Protein AF-A0A3M1U9H4-F1 (afdb_monomer)

Mean predicted aligned error: 15.04 Å

Solvent-accessible surface area (backbone atoms only — not comparable to full-atom values): 10754 Å² total; per-residue (Å²): 142,88,83,83,90,82,88,84,89,82,82,93,80,88,81,88,80,91,79,88,86,82,87,86,71,91,78,88,80,90,75,94,72,94,71,80,81,73,75,77,78,74,72,81,79,66,83,85,79,76,82,92,74,86,86,86,84,88,83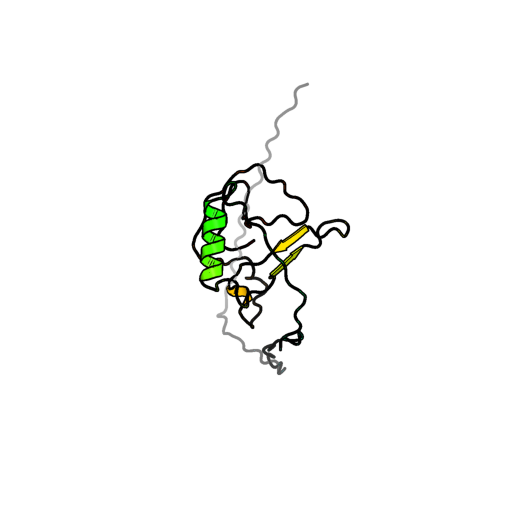,58,51,91,58,31,48,68,61,45,52,50,52,54,50,38,56,76,68,49,61,61,65,72,47,40,79,74,43,76,41,54,56,68,95,82,42,66,67,50,70,32,34,44,25,64,67,46,52,46,85,74,74,56,65,94,56,59,80,75,53,52,79,78,59,73,43,77,54,66,84,63,89,78,70,97,49,96,88,62,85,56,73,42,57,93,48,91,86,42,30,32,56,48,31,52

Radius of gyration: 28.88 Å; Cα contacts (8 Å, |Δi|>4): 145; chains: 1; bounding box: 68×81×47 Å

Structure (mmCIF, N/CA/C/O backbone):
data_AF-A0A3M1U9H4-F1
#
_entry.id   AF-A0A3M1U9H4-F1
#
loop_
_atom_site.group_PDB
_atom_site.id
_atom_site.type_symbol
_atom_site.label_atom_id
_atom_site.label_alt_id
_atom_site.label_comp_id
_atom_site.label_asym_id
_atom_site.label_entity_id
_atom_site.label_seq_id
_atom_site.pdbx_PDB_ins_code
_atom_site.Cartn_x
_atom_site.Cartn_y
_atom_site.Cartn_z
_atom_site.occupancy
_atom_site.B_iso_or_equiv
_atom_site.auth_seq_id
_atom_site.auth_comp_id
_atom_site.auth_asym_id
_atom_site.auth_atom_id
_atom_site.pdbx_PDB_model_num
ATOM 1 N N . MET A 1 1 ? -1.714 65.481 -0.243 1.00 44.84 1 MET A N 1
ATOM 2 C CA . MET A 1 1 ? -0.269 65.179 -0.235 1.00 44.84 1 MET A CA 1
ATOM 3 C C . MET A 1 1 ? 0.056 64.509 -1.560 1.00 44.84 1 MET A C 1
ATOM 5 O O . MET A 1 1 ? -0.419 63.411 -1.803 1.00 44.84 1 MET A O 1
ATOM 9 N N . LYS A 1 2 ? 0.705 65.244 -2.468 1.00 35.41 2 LYS A N 1
ATOM 10 C CA . LYS A 1 2 ? 1.119 64.791 -3.803 1.00 35.41 2 LYS A CA 1
ATOM 11 C C . LYS A 1 2 ? 2.645 64.671 -3.773 1.00 35.41 2 LYS A C 1
ATOM 13 O O . LYS A 1 2 ? 3.294 65.660 -3.454 1.00 35.41 2 LYS A O 1
ATOM 18 N N . ALA A 1 3 ? 3.190 63.504 -4.094 1.00 38.91 3 ALA A N 1
ATOM 19 C CA . ALA A 1 3 ? 4.601 63.305 -4.429 1.00 38.91 3 ALA A CA 1
ATOM 20 C C . ALA A 1 3 ? 4.639 62.122 -5.414 1.00 38.91 3 ALA A C 1
ATOM 22 O O . ALA A 1 3 ? 4.140 61.053 -5.087 1.00 38.91 3 ALA A O 1
ATOM 23 N N . LEU A 1 4 ? 4.845 62.352 -6.711 1.00 36.53 4 LEU A N 1
ATOM 24 C CA . LEU A 1 4 ? 6.077 62.735 -7.417 1.00 36.53 4 LEU A CA 1
ATOM 25 C C . LEU A 1 4 ? 6.814 61.473 -7.888 1.00 36.53 4 LEU A C 1
ATOM 27 O O . LEU A 1 4 ? 7.462 60.779 -7.113 1.00 36.53 4 LEU A O 1
ATOM 31 N N . ALA A 1 5 ? 6.659 61.193 -9.183 1.00 44.97 5 ALA A N 1
ATOM 32 C CA . ALA A 1 5 ? 7.436 60.216 -9.925 1.00 44.97 5 ALA A CA 1
ATOM 33 C C . ALA A 1 5 ? 8.898 60.672 -10.020 1.00 44.97 5 ALA A C 1
ATOM 35 O O . ALA A 1 5 ? 9.157 61.856 -10.244 1.00 44.97 5 ALA A O 1
ATOM 36 N N . LEU A 1 6 ? 9.838 59.733 -9.916 1.00 40.09 6 LEU A N 1
ATOM 37 C CA . LEU A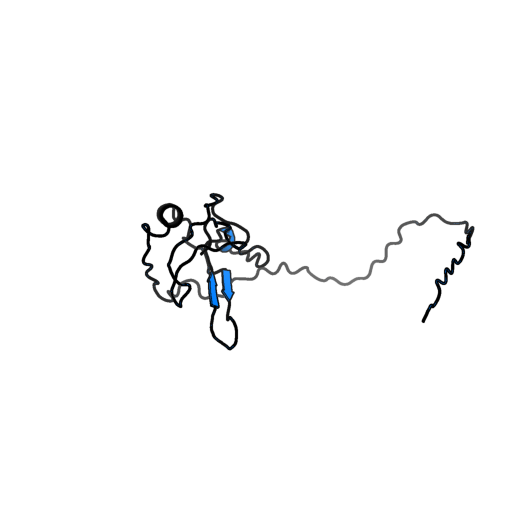 1 6 ? 11.227 59.971 -10.289 1.00 40.09 6 LEU A CA 1
ATOM 38 C C . LEU A 1 6 ? 11.755 58.771 -11.073 1.00 40.09 6 LEU A C 1
ATOM 40 O O . LEU A 1 6 ? 11.829 57.647 -10.583 1.00 40.09 6 LEU A O 1
ATOM 44 N N . LEU A 1 7 ? 12.047 59.059 -12.335 1.00 42.56 7 LEU A N 1
ATOM 45 C CA . LEU A 1 7 ? 12.627 58.197 -13.347 1.00 42.56 7 LEU A CA 1
ATOM 46 C C . LEU A 1 7 ? 14.140 58.436 -13.303 1.00 42.56 7 LEU A C 1
ATOM 48 O O . LEU A 1 7 ? 14.573 59.578 -13.446 1.00 42.56 7 LEU A O 1
ATOM 52 N N . VAL A 1 8 ? 14.942 57.391 -13.098 1.00 46.50 8 VAL A N 1
ATOM 53 C CA . VAL A 1 8 ? 16.403 57.462 -13.247 1.00 46.50 8 VAL A CA 1
ATOM 54 C C . VAL A 1 8 ? 16.833 56.328 -14.166 1.00 46.50 8 VAL A C 1
ATOM 56 O O . VAL A 1 8 ? 16.794 55.159 -13.794 1.00 46.50 8 VAL A O 1
ATOM 59 N N . GLY A 1 9 ? 17.207 56.697 -15.389 1.00 40.09 9 GLY A N 1
ATOM 60 C CA . GLY A 1 9 ? 17.957 55.846 -16.303 1.00 40.09 9 GLY A CA 1
ATOM 61 C C . GLY A 1 9 ? 19.459 56.054 -16.114 1.00 40.09 9 GLY A C 1
ATOM 62 O O . GLY A 1 9 ? 19.904 57.183 -15.922 1.00 40.09 9 GLY A O 1
ATOM 63 N N . VAL A 1 10 ? 20.229 54.969 -16.200 1.00 48.09 10 VAL A N 1
ATOM 64 C CA . VAL A 1 10 ? 21.694 54.956 -16.366 1.00 48.09 10 VAL A CA 1
ATOM 65 C C . VAL A 1 10 ? 21.998 53.752 -17.274 1.00 48.09 10 VAL A C 1
ATOM 67 O O . VAL A 1 10 ? 21.719 52.619 -16.903 1.00 48.09 10 VAL A O 1
ATOM 70 N N . LEU A 1 11 ? 22.172 53.975 -18.581 1.00 42.81 11 LEU A N 1
ATOM 71 C CA . LEU A 1 11 ? 23.447 54.135 -19.306 1.00 42.81 11 LEU A CA 1
ATOM 72 C C . LEU A 1 11 ? 24.290 52.848 -19.388 1.00 42.81 11 LEU A C 1
ATOM 74 O O . LEU A 1 11 ? 25.087 52.528 -18.514 1.00 42.81 11 LEU A O 1
ATOM 78 N N . PHE A 1 12 ? 24.110 52.159 -20.519 1.00 40.69 12 PHE A N 1
ATOM 79 C CA . PHE A 1 12 ? 25.006 51.154 -21.090 1.00 40.69 12 PHE A CA 1
ATOM 80 C C . PHE A 1 12 ? 26.377 51.794 -21.372 1.00 40.69 12 PHE A C 1
ATOM 82 O O . PHE A 1 12 ? 26.442 52.780 -22.110 1.00 40.69 12 PHE A O 1
ATOM 89 N N . SER A 1 13 ? 27.465 51.226 -20.849 1.00 48.72 13 SER A N 1
ATOM 90 C CA . SER A 1 13 ? 28.821 51.531 -21.314 1.00 48.72 13 SER A CA 1
ATOM 91 C C . SER A 1 13 ? 29.486 50.284 -21.897 1.00 48.72 13 SER A C 1
ATOM 93 O O . SER A 1 13 ? 29.514 49.201 -21.316 1.00 48.72 13 SER A O 1
ATOM 95 N N . LEU A 1 14 ? 29.962 50.474 -23.122 1.00 44.62 14 LEU A N 1
ATOM 96 C CA . LEU A 1 14 ? 30.618 49.519 -23.996 1.00 44.62 14 LEU A CA 1
ATOM 97 C C . LEU A 1 14 ? 32.090 49.403 -23.567 1.00 44.62 14 LEU A C 1
ATOM 99 O O . LEU A 1 14 ? 32.833 50.378 -23.653 1.00 44.62 14 LEU A O 1
ATOM 103 N N . GLY A 1 15 ? 32.511 48.227 -23.103 1.00 43.88 15 GLY A N 1
ATOM 104 C CA . GLY A 1 15 ? 33.906 47.925 -22.779 1.00 43.88 15 GLY A CA 1
ATOM 105 C C . GLY A 1 15 ? 34.458 46.860 -23.719 1.00 43.88 15 GLY A C 1
ATOM 106 O O . GLY A 1 15 ? 34.348 45.672 -23.436 1.00 43.88 15 GLY A O 1
ATOM 107 N N . ALA A 1 16 ? 35.032 47.284 -24.845 1.00 43.22 16 ALA A N 1
ATOM 108 C CA . ALA A 1 16 ? 35.796 46.422 -25.737 1.00 43.22 16 ALA A CA 1
ATOM 109 C C . ALA A 1 16 ? 37.215 46.235 -25.176 1.00 43.22 16 ALA A C 1
ATOM 111 O O . ALA A 1 16 ? 37.992 47.186 -25.145 1.00 43.22 16 ALA A O 1
ATOM 112 N N . PHE A 1 17 ? 37.565 45.012 -24.770 1.00 46.03 17 PHE A N 1
ATOM 113 C CA . PHE A 1 17 ? 38.959 44.611 -24.580 1.00 46.03 17 PHE A CA 1
ATOM 114 C C . PHE A 1 17 ? 39.363 43.657 -25.702 1.00 46.03 17 PHE A C 1
ATOM 116 O O . PHE A 1 17 ? 38.936 42.507 -25.768 1.00 46.03 17 PHE A O 1
ATOM 123 N N . ILE A 1 18 ? 40.186 44.190 -26.603 1.00 49.75 18 ILE A N 1
ATOM 124 C CA . ILE A 1 18 ? 40.947 43.453 -27.606 1.00 49.75 18 ILE A CA 1
ATOM 125 C C . ILE A 1 18 ? 42.122 42.798 -26.872 1.00 49.75 18 ILE A C 1
ATOM 127 O O . ILE A 1 18 ? 42.991 43.493 -26.351 1.00 49.75 18 ILE A O 1
ATOM 131 N N . GLY A 1 19 ? 42.142 41.466 -26.830 1.00 40.09 19 GLY A N 1
ATOM 132 C CA . GLY A 1 19 ? 43.264 40.668 -26.341 1.00 40.09 19 GLY A CA 1
ATOM 133 C C . GLY A 1 19 ? 43.570 39.541 -27.324 1.00 40.09 19 GLY A C 1
ATOM 134 O O . GLY A 1 19 ? 42.802 38.592 -27.441 1.00 40.09 19 GLY A O 1
ATOM 135 N N . CYS A 1 20 ? 44.675 39.679 -28.056 1.00 46.00 20 CYS A N 1
ATOM 136 C CA . CYS A 1 20 ? 45.210 38.698 -29.001 1.00 46.00 20 CYS A CA 1
ATOM 137 C C . CYS A 1 20 ? 46.071 37.646 -28.281 1.00 46.00 20 CYS A C 1
ATOM 139 O O . CYS A 1 20 ? 46.941 38.017 -27.498 1.00 46.00 20 CYS A O 1
ATOM 141 N N . GLY A 1 21 ? 45.943 36.374 -28.679 1.00 32.38 21 GLY A N 1
ATOM 142 C CA . GLY A 1 21 ? 47.090 35.458 -28.757 1.00 32.38 21 GLY A CA 1
ATOM 143 C C . GLY A 1 21 ? 46.995 34.129 -27.996 1.00 32.38 21 GLY A C 1
ATOM 144 O O . GLY A 1 21 ? 47.107 34.103 -26.777 1.00 32.38 21 GLY A O 1
ATOM 145 N N . GLY A 1 22 ? 46.951 33.020 -28.752 1.00 39.28 22 GLY A N 1
ATOM 146 C CA . GLY A 1 22 ? 47.524 31.725 -28.346 1.00 39.28 22 GLY A CA 1
ATOM 147 C C . GLY A 1 22 ? 46.589 30.502 -28.424 1.00 39.28 22 GLY A C 1
ATOM 148 O O . GLY A 1 22 ? 45.541 30.510 -27.785 1.00 39.28 22 GLY A O 1
ATOM 149 N N . PRO A 1 23 ? 46.950 29.421 -29.150 1.00 37.66 23 PRO A N 1
ATOM 150 C CA . PRO A 1 23 ? 46.158 28.192 -29.211 1.00 37.66 23 PRO A CA 1
ATOM 151 C C . PRO A 1 23 ? 46.352 27.344 -27.942 1.00 37.66 23 PRO A C 1
ATOM 153 O O . PRO A 1 23 ? 47.477 26.970 -27.604 1.00 37.66 23 PRO A O 1
ATOM 156 N N . GLN A 1 24 ? 45.265 26.991 -27.249 1.00 34.53 24 GLN A N 1
ATOM 157 C CA . GLN A 1 24 ? 45.323 26.066 -26.114 1.00 34.53 24 GLN A CA 1
ATOM 158 C C . GLN A 1 24 ? 45.408 24.611 -26.598 1.00 34.53 24 GLN A C 1
ATOM 160 O O . GLN A 1 24 ? 44.424 24.024 -27.044 1.00 34.53 24 GLN A O 1
ATOM 165 N N . LYS A 1 25 ? 46.605 24.026 -26.479 1.00 31.80 25 LYS A N 1
ATOM 166 C CA . LYS A 1 25 ? 46.811 22.574 -26.399 1.00 31.80 25 LYS A CA 1
ATOM 167 C C . LYS A 1 25 ? 46.439 22.087 -24.996 1.00 31.80 25 LYS A C 1
ATOM 169 O O . LYS A 1 25 ? 46.803 22.721 -24.007 1.00 31.80 25 LYS A O 1
ATOM 174 N N . GLN A 1 26 ? 45.755 20.945 -24.935 1.00 35.75 26 GLN A N 1
ATOM 175 C CA . GLN A 1 26 ? 45.565 20.151 -23.721 1.00 35.75 26 GLN A CA 1
ATOM 176 C C . GLN A 1 26 ? 46.919 19.883 -23.053 1.00 35.75 26 GLN A C 1
ATOM 178 O O . GLN A 1 26 ? 47.845 19.391 -23.697 1.00 35.75 26 GLN A O 1
ATOM 183 N N . SER A 1 27 ? 47.012 20.218 -21.768 1.00 30.59 27 SER A N 1
ATOM 184 C CA . SER A 1 27 ? 48.134 19.876 -20.903 1.00 30.59 27 SER A CA 1
ATOM 185 C C . SER A 1 27 ? 47.655 18.840 -19.901 1.00 30.59 27 SER A C 1
ATOM 187 O O . SER A 1 27 ? 46.843 19.118 -19.022 1.00 30.59 27 SER A O 1
ATOM 189 N N . GLU A 1 28 ? 48.183 17.646 -20.087 1.00 37.56 28 GLU A N 1
ATOM 190 C CA . GLU A 1 28 ? 48.151 16.492 -19.207 1.00 37.56 28 GLU A CA 1
ATOM 191 C C . GLU A 1 28 ? 48.857 16.852 -17.885 1.00 37.56 28 GLU A C 1
ATOM 193 O O . GLU A 1 28 ? 50.013 17.275 -17.897 1.00 37.56 28 GLU A O 1
ATOM 198 N N . SER A 1 29 ? 48.182 16.722 -16.740 1.00 28.69 29 SER A N 1
ATOM 199 C CA . SER A 1 29 ? 48.846 16.645 -15.434 1.00 28.69 29 SER A CA 1
ATOM 200 C C . SER A 1 29 ? 48.507 15.304 -14.791 1.00 28.69 29 SER A C 1
ATOM 202 O O . SER A 1 29 ? 47.449 15.088 -14.205 1.00 28.69 29 SER A O 1
ATOM 204 N N . GLN A 1 30 ? 49.430 14.360 -14.958 1.00 32.50 30 GLN A N 1
ATOM 205 C CA . GLN A 1 30 ? 49.448 13.119 -14.202 1.00 32.50 30 GLN A CA 1
ATOM 206 C C . GLN A 1 30 ? 49.837 13.443 -12.754 1.00 32.50 30 GLN A C 1
ATOM 208 O O . GLN A 1 30 ? 50.916 13.973 -12.494 1.00 32.50 30 GLN A O 1
ATOM 213 N N . SER A 1 31 ? 48.950 13.113 -11.818 1.00 32.81 31 SER A N 1
ATOM 214 C CA . SER A 1 31 ? 49.253 13.010 -10.391 1.00 32.81 31 SER A CA 1
ATOM 215 C C . SER A 1 31 ? 48.961 11.570 -9.958 1.00 32.81 31 SER A C 1
ATOM 217 O O . SER A 1 31 ? 47.872 11.070 -10.260 1.00 32.81 31 SER A O 1
ATOM 219 N N . PRO A 1 32 ? 49.901 10.864 -9.306 1.00 41.66 32 PRO A N 1
ATOM 220 C CA . PRO A 1 32 ? 49.714 9.475 -8.944 1.00 41.66 32 PRO A CA 1
ATOM 221 C C . PRO A 1 32 ? 48.940 9.411 -7.631 1.00 41.66 32 PRO A C 1
ATOM 223 O O . PRO A 1 32 ? 49.471 9.730 -6.571 1.00 41.66 32 PRO A O 1
ATOM 226 N N . ASN A 1 33 ? 47.695 8.948 -7.675 1.00 35.06 33 ASN A N 1
ATOM 227 C CA . ASN A 1 33 ? 47.169 8.228 -6.527 1.00 35.06 33 ASN A CA 1
ATOM 228 C C . ASN A 1 33 ? 46.123 7.211 -6.973 1.00 35.06 33 ASN A C 1
ATOM 230 O O . ASN A 1 33 ? 45.024 7.560 -7.403 1.00 35.06 33 ASN A O 1
ATOM 234 N N . GLY A 1 34 ? 46.510 5.938 -6.897 1.00 43.88 34 GLY A N 1
ATOM 235 C CA . GLY A 1 34 ? 45.618 4.808 -7.088 1.00 43.88 34 GLY A CA 1
ATOM 236 C C . GLY A 1 34 ? 44.563 4.803 -5.991 1.00 43.88 34 GLY A C 1
ATOM 237 O O . GLY A 1 34 ? 44.822 4.380 -4.870 1.00 43.88 34 GLY A O 1
ATOM 238 N N . GLY A 1 35 ? 43.369 5.275 -6.325 1.00 26.77 35 GLY A N 1
ATOM 239 C CA . GLY A 1 35 ? 42.156 5.019 -5.567 1.00 26.77 35 GLY A CA 1
ATOM 240 C C . GLY A 1 35 ? 41.334 3.998 -6.330 1.00 26.77 35 GLY A C 1
ATOM 241 O O . GLY A 1 35 ? 40.672 4.348 -7.304 1.00 26.77 35 GLY A O 1
ATOM 242 N N . ASN A 1 36 ? 41.392 2.735 -5.909 1.00 35.84 36 ASN A N 1
ATOM 243 C CA . ASN A 1 36 ? 40.450 1.717 -6.352 1.00 35.84 36 ASN A CA 1
ATOM 244 C C . ASN A 1 36 ? 39.028 2.258 -6.159 1.00 35.84 36 ASN A C 1
ATOM 246 O O . ASN A 1 36 ? 38.616 2.526 -5.028 1.00 35.84 36 ASN A O 1
ATOM 250 N N . GLN A 1 37 ? 38.273 2.397 -7.251 1.00 38.31 37 GLN A N 1
ATOM 251 C CA . GLN A 1 37 ? 36.821 2.465 -7.171 1.00 38.31 37 GLN A CA 1
ATOM 252 C C . GLN A 1 37 ? 36.348 1.112 -6.647 1.00 38.31 37 GLN A C 1
ATOM 254 O O . GLN A 1 37 ? 36.129 0.163 -7.398 1.00 38.31 37 GLN A O 1
ATOM 259 N N . ALA A 1 38 ? 36.241 1.015 -5.325 1.00 37.31 38 ALA A N 1
ATOM 260 C CA . ALA A 1 38 ? 35.459 -0.013 -4.682 1.00 37.31 38 ALA A CA 1
ATOM 261 C C . ALA A 1 38 ? 34.012 0.198 -5.137 1.00 37.31 38 ALA A C 1
ATOM 263 O O . ALA A 1 38 ? 33.292 1.045 -4.611 1.00 37.31 38 ALA A O 1
ATOM 264 N N . SER A 1 39 ? 33.612 -0.559 -6.159 1.00 41.34 39 SER A N 1
ATOM 265 C CA . SER A 1 39 ? 32.225 -0.948 -6.354 1.00 41.34 39 SER A CA 1
ATOM 266 C C . SER A 1 39 ? 31.767 -1.507 -5.016 1.00 41.34 39 SER A C 1
ATOM 268 O O . SER A 1 39 ? 32.165 -2.608 -4.638 1.00 41.34 39 SER A O 1
ATOM 270 N N . GLN A 1 40 ? 31.014 -0.713 -4.262 1.00 41.66 40 GLN A N 1
ATOM 271 C CA . GLN A 1 40 ? 30.374 -1.171 -3.046 1.00 41.66 40 GLN A CA 1
ATOM 272 C C . GLN A 1 40 ? 29.335 -2.207 -3.473 1.00 41.66 40 GLN A C 1
ATOM 274 O O . GLN A 1 40 ? 28.184 -1.891 -3.755 1.00 41.66 40 GLN A O 1
ATOM 279 N N . THR A 1 41 ? 29.753 -3.466 -3.581 1.00 39.69 41 THR A N 1
ATOM 280 C CA . THR A 1 41 ? 28.860 -4.589 -3.335 1.00 39.69 41 THR A CA 1
ATOM 281 C C . THR A 1 41 ? 28.455 -4.465 -1.879 1.00 39.69 41 THR A C 1
ATOM 283 O O . THR A 1 41 ? 29.135 -4.965 -0.986 1.00 39.69 41 THR A O 1
ATOM 286 N N . GLU A 1 42 ? 27.388 -3.707 -1.649 1.00 52.53 42 GLU A N 1
ATOM 287 C CA . GLU A 1 42 ? 26.661 -3.700 -0.394 1.00 52.53 42 GLU A CA 1
ATOM 288 C C . GLU A 1 42 ? 26.077 -5.109 -0.254 1.00 52.53 42 GLU A C 1
ATOM 290 O O . GLU A 1 42 ? 25.028 -5.451 -0.799 1.00 52.53 42 GLU A O 1
ATOM 295 N N . THR A 1 43 ? 26.849 -6.003 0.359 1.00 45.91 43 THR A N 1
ATOM 296 C CA . THR A 1 43 ? 26.350 -7.307 0.771 1.00 45.91 43 THR A CA 1
ATOM 297 C C . THR A 1 43 ? 25.259 -7.044 1.791 1.00 45.91 43 THR A C 1
ATOM 299 O O . THR A 1 4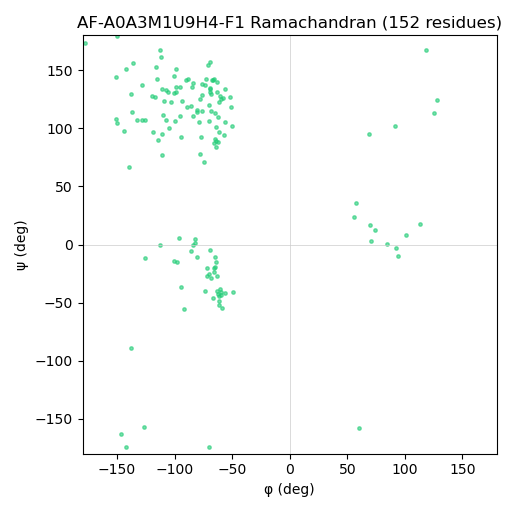3 ? 25.547 -6.574 2.888 1.00 45.91 43 THR A O 1
ATOM 302 N N . ASP A 1 44 ? 24.015 -7.303 1.400 1.00 57.38 44 ASP A N 1
ATOM 303 C CA . ASP A 1 44 ? 22.835 -7.237 2.254 1.00 57.38 44 ASP A CA 1
ATOM 304 C C . ASP A 1 44 ? 23.026 -8.183 3.455 1.00 57.38 44 ASP A C 1
ATOM 306 O O . ASP A 1 44 ? 22.799 -9.388 3.351 1.00 57.38 44 ASP A O 1
ATOM 310 N N . THR A 1 45 ? 23.519 -7.647 4.576 1.00 52.16 45 THR A N 1
ATOM 311 C CA . THR A 1 45 ? 23.804 -8.386 5.819 1.00 52.16 45 THR A CA 1
ATOM 312 C C . THR A 1 45 ? 22.564 -8.597 6.684 1.00 52.16 45 THR A C 1
ATOM 314 O O . THR A 1 45 ? 22.678 -9.115 7.797 1.00 52.16 45 THR A O 1
ATOM 317 N N . ARG A 1 46 ? 21.371 -8.202 6.215 1.00 63.53 46 ARG A N 1
ATOM 318 C CA . ARG A 1 46 ? 20.138 -8.433 6.972 1.00 63.53 46 ARG A CA 1
ATOM 319 C C . ARG A 1 46 ? 19.905 -9.937 7.112 1.00 63.53 46 ARG A C 1
ATOM 321 O O . ARG A 1 46 ? 20.115 -10.665 6.139 1.00 63.53 46 ARG A O 1
ATOM 328 N N . PRO A 1 47 ? 19.451 -10.412 8.285 1.00 55.78 47 PRO A N 1
ATOM 329 C CA . PRO A 1 47 ? 19.087 -11.809 8.462 1.00 55.78 47 PRO A CA 1
ATOM 330 C C . PRO A 1 47 ? 18.029 -12.179 7.417 1.00 55.78 47 PRO A C 1
ATOM 332 O O . PRO A 1 47 ? 16.874 -11.758 7.482 1.00 55.78 47 PRO A O 1
ATOM 335 N N . LYS A 1 48 ? 18.448 -12.930 6.394 1.00 60.03 48 LYS A N 1
ATOM 336 C CA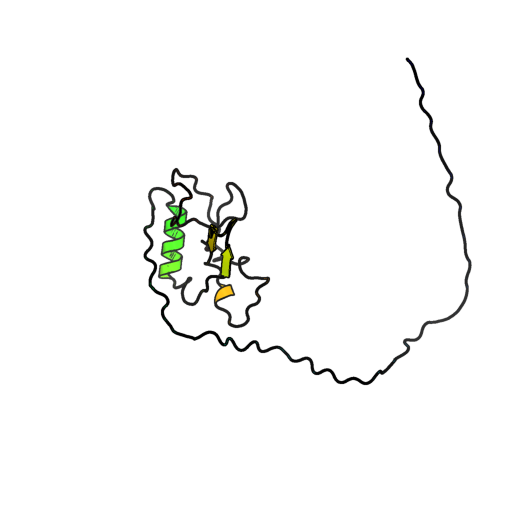 . LYS A 1 48 ? 17.539 -13.529 5.422 1.00 60.03 48 LYS A CA 1
ATOM 337 C C . LYS A 1 48 ? 16.783 -14.633 6.153 1.00 60.03 48 LYS A C 1
ATOM 339 O O . LYS A 1 48 ? 17.356 -15.687 6.403 1.00 60.03 48 LYS A O 1
ATOM 344 N N . GLY A 1 49 ? 15.508 -14.400 6.453 1.00 59.53 49 GLY A N 1
ATOM 345 C CA . GLY A 1 49 ? 14.574 -15.491 6.738 1.00 59.53 49 GLY A CA 1
ATOM 346 C C . GLY A 1 49 ? 14.025 -15.607 8.156 1.00 59.53 49 GLY A C 1
ATOM 347 O O . GLY A 1 49 ? 13.486 -16.663 8.467 1.00 59.53 49 GLY A O 1
ATOM 348 N N . GLU A 1 50 ? 14.096 -14.573 8.997 1.00 73.44 50 GLU A N 1
ATOM 349 C CA . GLU A 1 50 ? 13.243 -14.546 10.194 1.00 73.44 50 GLU A CA 1
ATOM 350 C C . GLU A 1 50 ? 11.877 -13.945 9.846 1.00 73.44 50 GLU A C 1
ATOM 352 O O . GLU A 1 50 ? 11.773 -12.807 9.383 1.00 73.44 50 GLU A O 1
ATOM 357 N N . GLU A 1 51 ? 10.820 -14.737 10.031 1.00 83.06 51 GLU A N 1
ATOM 358 C CA . GLU A 1 51 ? 9.443 -14.277 9.881 1.00 83.06 51 GLU A CA 1
ATOM 359 C C . GLU A 1 51 ? 9.119 -13.284 11.008 1.00 83.06 51 GLU A C 1
ATOM 361 O O . GLU A 1 51 ? 9.091 -13.644 12.183 1.00 83.06 51 GLU A O 1
ATOM 366 N N . LEU A 1 52 ? 8.871 -12.019 10.653 1.00 87.56 52 LEU A N 1
ATOM 367 C CA . LEU A 1 52 ? 8.572 -10.944 11.614 1.00 87.56 52 LEU A CA 1
ATOM 368 C C . LEU A 1 52 ? 7.099 -10.917 12.063 1.00 87.56 52 LEU A C 1
ATOM 370 O O . LEU A 1 52 ? 6.698 -10.044 12.833 1.00 87.56 52 LEU A O 1
ATOM 374 N N . GLY A 1 53 ? 6.297 -11.862 11.573 1.00 90.31 53 GLY A N 1
ATOM 375 C CA . GLY A 1 53 ? 4.868 -11.983 11.833 1.00 90.31 53 GLY A CA 1
ATOM 376 C C . GLY A 1 53 ? 4.013 -11.859 10.572 1.00 90.31 53 GLY A C 1
ATOM 377 O O . GLY A 1 53 ? 4.472 -11.443 9.508 1.00 90.31 53 GLY A O 1
ATOM 378 N N . THR A 1 54 ? 2.738 -12.214 10.719 1.00 93.31 54 THR A N 1
ATOM 379 C CA . THR A 1 54 ? 1.730 -12.168 9.654 1.00 93.31 54 THR A CA 1
ATOM 380 C C . THR A 1 54 ? 0.779 -10.989 9.871 1.00 93.31 54 THR A C 1
ATOM 382 O O . THR A 1 54 ? 0.234 -10.818 10.962 1.00 93.31 54 THR A O 1
ATOM 385 N N . ILE A 1 55 ? 0.543 -10.199 8.820 1.00 93.06 55 ILE A N 1
ATOM 386 C CA . ILE A 1 55 ? -0.481 -9.146 8.787 1.00 93.06 55 ILE A CA 1
ATOM 387 C C . ILE A 1 55 ? -1.665 -9.663 7.969 1.00 93.06 55 ILE A C 1
ATOM 389 O O . ILE A 1 55 ? -1.505 -10.026 6.806 1.00 93.06 55 ILE A O 1
ATOM 393 N N . VAL A 1 56 ? -2.853 -9.684 8.574 1.00 96.06 56 VAL A N 1
ATOM 394 C CA . VAL A 1 56 ? -4.105 -10.051 7.899 1.00 96.06 56 VAL A CA 1
ATOM 395 C C . VAL A 1 56 ? -4.855 -8.774 7.536 1.00 96.06 56 VAL A C 1
ATOM 397 O O . VAL A 1 56 ? -5.024 -7.897 8.381 1.00 96.06 56 VAL A O 1
ATOM 400 N N . LEU A 1 57 ? -5.286 -8.670 6.279 1.00 96.00 57 LEU A N 1
ATOM 401 C CA . LEU A 1 57 ? -5.972 -7.498 5.737 1.00 96.00 57 LEU A CA 1
ATOM 402 C C . LEU A 1 57 ? -7.436 -7.838 5.439 1.00 96.00 57 LEU A C 1
ATOM 404 O O . LEU A 1 57 ? -7.723 -8.859 4.814 1.00 96.00 57 LEU A O 1
ATOM 408 N N . GLU A 1 58 ? -8.346 -6.959 5.850 1.00 96.75 58 GLU A N 1
ATOM 409 C CA . GLU A 1 58 ? -9.748 -6.959 5.428 1.00 96.75 58 GLU A CA 1
ATOM 410 C C . GLU A 1 58 ? -9.931 -5.922 4.311 1.00 96.75 58 GLU A C 1
ATOM 412 O O . GLU A 1 58 ? -9.388 -4.819 4.388 1.00 96.75 58 GLU A O 1
ATOM 417 N N . LEU A 1 59 ? -10.661 -6.282 3.251 1.00 97.69 59 LEU A N 1
ATOM 418 C CA . LEU A 1 59 ? -10.870 -5.431 2.076 1.00 97.69 59 LEU A CA 1
ATOM 419 C C . LEU A 1 59 ? -12.349 -5.048 1.948 1.00 97.69 59 LEU A C 1
ATOM 421 O O . LEU A 1 59 ? -13.221 -5.887 2.159 1.00 97.69 59 LEU A O 1
ATOM 425 N N . TYR A 1 60 ? -12.616 -3.810 1.518 1.00 98.06 60 TYR A N 1
ATOM 426 C CA . TYR A 1 60 ? -13.963 -3.237 1.374 1.00 98.06 60 TYR A CA 1
ATOM 427 C C . TYR A 1 60 ? -14.335 -3.020 -0.108 1.00 98.06 60 TYR A C 1
ATOM 429 O O . TYR A 1 60 ? -14.251 -1.894 -0.613 1.00 98.06 60 TYR A O 1
ATOM 437 N N . PRO A 1 61 ? -14.704 -4.077 -0.862 1.00 98.31 61 PRO A N 1
ATOM 438 C CA . PRO A 1 61 ? -15.028 -3.966 -2.289 1.00 98.31 61 PRO A CA 1
ATOM 439 C C . PRO A 1 61 ? -16.288 -3.137 -2.568 1.00 98.31 61 PRO A C 1
ATOM 441 O O . PRO A 1 61 ? -16.463 -2.652 -3.678 1.00 98.31 61 PRO A O 1
ATOM 444 N N . ASP A 1 62 ? -17.165 -2.961 -1.583 1.00 98.31 62 ASP A N 1
ATOM 445 C CA . ASP A 1 62 ? -18.322 -2.069 -1.655 1.00 98.31 62 ASP A CA 1
ATOM 446 C C . ASP A 1 62 ? -17.924 -0.583 -1.612 1.00 98.31 62 ASP A C 1
ATOM 448 O O . ASP A 1 62 ? -18.635 0.258 -2.161 1.00 98.31 62 ASP A O 1
ATOM 452 N N . LYS A 1 63 ? -16.780 -0.260 -0.994 1.00 98.25 63 LYS A N 1
ATOM 453 C CA . LYS A 1 63 ? -16.267 1.112 -0.843 1.00 98.25 63 LYS A CA 1
ATOM 454 C C . LYS A 1 63 ? -15.274 1.512 -1.930 1.00 98.25 63 LYS A C 1
ATOM 456 O O . LYS A 1 63 ? -15.275 2.665 -2.352 1.00 98.25 63 LYS A O 1
ATOM 461 N N . ALA A 1 64 ? -14.434 0.581 -2.376 1.00 98.19 64 ALA A N 1
ATOM 462 C CA . ALA A 1 64 ? -13.404 0.824 -3.389 1.00 98.19 64 ALA A CA 1
ATOM 463 C C . ALA A 1 64 ? -13.300 -0.366 -4.369 1.00 98.19 64 ALA A C 1
ATOM 465 O O . ALA A 1 64 ? -12.311 -1.109 -4.351 1.00 98.19 64 ALA A O 1
ATOM 4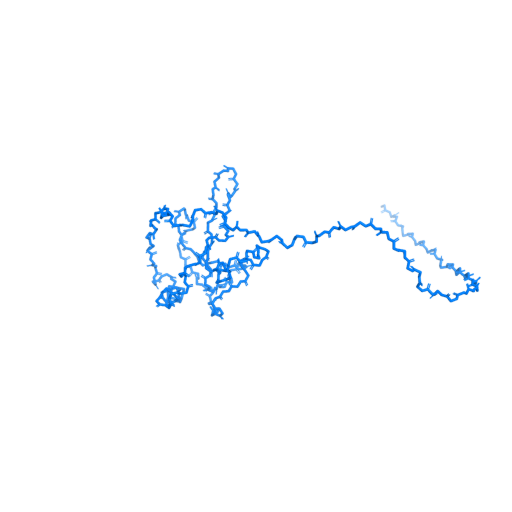66 N N . PRO A 1 65 ? -14.341 -0.619 -5.187 1.00 98.44 65 PRO A N 1
ATOM 467 C CA . PRO A 1 65 ? -14.450 -1.836 -5.991 1.00 98.44 65 PRO A CA 1
ATOM 468 C C . PRO A 1 65 ? -13.299 -2.028 -6.979 1.00 98.44 65 PRO A C 1
ATOM 470 O O . PRO A 1 65 ? -12.815 -3.151 -7.133 1.00 98.44 65 PRO A O 1
ATOM 473 N N . LYS A 1 66 ? -12.839 -0.966 -7.654 1.00 98.38 66 LYS A N 1
ATOM 474 C CA . LYS A 1 66 ? -11.757 -1.077 -8.647 1.00 98.38 66 LYS A CA 1
ATOM 475 C C . LYS A 1 66 ? -10.410 -1.282 -7.969 1.00 98.38 66 LYS A C 1
ATOM 477 O O . LYS A 1 66 ? -9.621 -2.109 -8.421 1.00 98.38 66 LYS A O 1
ATOM 482 N N . THR A 1 67 ? -10.183 -0.580 -6.865 1.00 98.31 67 THR A N 1
ATOM 483 C CA . THR A 1 67 ? -8.977 -0.709 -6.048 1.00 98.31 67 THR A CA 1
ATOM 484 C C . THR A 1 67 ? -8.855 -2.127 -5.501 1.00 98.31 67 THR A C 1
ATOM 486 O O . THR A 1 67 ? -7.846 -2.791 -5.727 1.00 98.31 67 THR A O 1
ATOM 489 N N . VAL A 1 68 ? -9.907 -2.644 -4.859 1.00 98.44 68 VAL A N 1
ATOM 490 C CA . VAL A 1 68 ? -9.909 -4.008 -4.311 1.00 98.44 68 VAL A CA 1
ATOM 491 C C . VAL A 1 68 ? -9.739 -5.049 -5.417 1.00 98.44 68 VAL A C 1
ATOM 493 O O . VAL A 1 68 ? -8.946 -5.976 -5.255 1.00 98.44 68 VAL A O 1
ATOM 496 N N . ALA A 1 69 ? -10.416 -4.891 -6.558 1.00 98.50 69 ALA A N 1
ATOM 497 C CA . ALA A 1 69 ? -10.266 -5.811 -7.684 1.00 98.50 69 ALA A CA 1
ATOM 498 C C . ALA A 1 69 ? -8.818 -5.870 -8.203 1.00 98.50 69 ALA A C 1
ATOM 500 O O . ALA A 1 69 ? -8.302 -6.967 -8.427 1.00 98.50 69 ALA A O 1
ATOM 501 N N . GLN A 1 70 ? -8.149 -4.721 -8.343 1.00 98.31 70 GLN A N 1
ATOM 502 C CA . GLN A 1 70 ? -6.757 -4.654 -8.792 1.00 98.31 70 GLN A CA 1
ATOM 503 C C . GLN A 1 70 ? -5.798 -5.279 -7.779 1.00 98.31 70 GLN A C 1
ATOM 505 O O . GLN A 1 70 ? -4.967 -6.102 -8.152 1.00 98.31 70 GLN A O 1
ATOM 510 N N . ILE A 1 71 ? -5.940 -4.958 -6.490 1.00 98.12 71 ILE A N 1
ATOM 511 C CA . ILE A 1 71 ? -5.088 -5.538 -5.444 1.00 98.12 71 ILE A CA 1
ATOM 512 C C . ILE A 1 71 ? -5.255 -7.060 -5.388 1.00 98.12 71 ILE A C 1
ATOM 514 O O . ILE A 1 71 ? -4.265 -7.790 -5.365 1.00 98.12 71 ILE A O 1
ATOM 518 N N . VAL A 1 72 ? -6.490 -7.567 -5.446 1.00 98.25 72 VAL A N 1
ATOM 519 C CA . VAL A 1 72 ? -6.756 -9.015 -5.468 1.00 98.25 72 VAL A CA 1
ATOM 520 C C . VAL A 1 72 ? -6.176 -9.677 -6.720 1.00 98.25 72 VAL A C 1
ATOM 522 O O . VAL A 1 72 ? -5.633 -10.778 -6.617 1.00 98.25 72 VAL A O 1
ATOM 525 N N . LYS A 1 73 ? -6.264 -9.031 -7.892 1.00 98.56 73 LYS A N 1
ATOM 526 C CA . LYS A 1 73 ? -5.618 -9.501 -9.128 1.00 98.56 73 LYS A CA 1
ATOM 527 C C . LYS A 1 73 ? -4.102 -9.621 -8.928 1.00 98.56 73 LYS A C 1
ATOM 529 O O . LYS A 1 73 ? -3.563 -10.710 -9.096 1.00 98.56 73 LYS A O 1
ATOM 534 N N . LEU A 1 74 ? -3.444 -8.549 -8.487 1.00 98.44 74 LEU A N 1
ATOM 535 C CA . LEU A 1 74 ? -1.993 -8.508 -8.276 1.00 98.44 74 LEU A CA 1
ATOM 536 C C . LEU A 1 74 ? -1.521 -9.531 -7.229 1.00 98.44 74 LEU A C 1
ATOM 538 O O . LEU A 1 74 ? -0.484 -10.167 -7.412 1.00 98.44 74 LEU A O 1
ATOM 542 N N . ILE A 1 75 ? -2.290 -9.748 -6.155 1.00 97.94 75 ILE A N 1
ATOM 543 C CA . ILE A 1 75 ? -2.012 -10.803 -5.166 1.00 97.94 75 ILE A CA 1
ATOM 544 C C . ILE A 1 75 ? -2.053 -12.186 -5.824 1.00 97.94 75 ILE A C 1
ATOM 546 O O . ILE A 1 75 ? -1.123 -12.968 -5.649 1.00 97.94 75 ILE A O 1
ATOM 550 N N . LYS A 1 76 ? -3.099 -12.489 -6.604 1.00 98.19 76 LYS A N 1
ATOM 551 C CA . LYS A 1 76 ? -3.235 -13.782 -7.300 1.00 98.19 76 LYS A CA 1
ATOM 552 C C . LYS A 1 76 ? -2.136 -14.021 -8.335 1.00 98.19 76 LYS A C 1
ATOM 554 O O . LYS A 1 76 ? -1.809 -15.169 -8.612 1.00 98.19 76 LYS A O 1
ATOM 559 N N . GLU A 1 77 ? -1.578 -12.953 -8.893 1.00 98.31 77 GLU A N 1
ATOM 560 C CA . GLU A 1 77 ? -0.455 -12.989 -9.836 1.00 98.31 77 GLU A CA 1
ATOM 561 C C . GLU A 1 77 ? 0.920 -13.070 -9.141 1.00 98.31 77 GLU A C 1
ATOM 563 O O . GLU A 1 77 ? 1.947 -13.090 -9.818 1.00 98.31 77 GLU A O 1
ATOM 568 N N . GLY A 1 78 ? 0.976 -13.096 -7.802 1.00 98.00 78 GLY A N 1
ATOM 569 C CA . GLY A 1 78 ? 2.235 -13.119 -7.047 1.00 98.00 78 GLY A CA 1
ATOM 570 C C . GLY A 1 78 ? 3.018 -11.800 -7.122 1.00 98.00 78 GLY A C 1
ATOM 571 O O . GLY A 1 78 ? 4.210 -11.744 -6.806 1.00 98.00 78 GLY A O 1
ATOM 572 N N . PHE A 1 79 ? 2.377 -10.700 -7.535 1.00 98.25 79 PHE A N 1
ATOM 573 C CA . PHE A 1 79 ? 3.042 -9.415 -7.764 1.00 98.25 79 PHE A CA 1
ATOM 574 C C . PHE A 1 79 ? 3.793 -8.925 -6.521 1.00 98.25 79 PHE A C 1
ATOM 576 O O . PHE A 1 79 ? 4.936 -8.472 -6.631 1.00 98.25 79 PHE A O 1
ATOM 583 N N . TYR A 1 80 ? 3.194 -9.067 -5.338 1.00 97.81 80 TYR A N 1
ATOM 584 C CA . TYR A 1 80 ? 3.759 -8.607 -4.066 1.00 97.81 80 TYR A CA 1
ATOM 585 C C . TYR A 1 80 ? 4.801 -9.554 -3.456 1.00 97.81 80 TYR A C 1
ATOM 587 O O . TYR A 1 80 ? 5.518 -9.156 -2.539 1.00 97.81 80 TYR A O 1
ATOM 595 N N . GLU A 1 81 ? 4.947 -10.776 -3.970 1.00 95.56 81 GLU A N 1
ATOM 596 C CA . GLU A 1 81 ? 5.904 -11.743 -3.429 1.00 95.56 81 GLU A CA 1
ATOM 597 C C . GLU A 1 81 ? 7.346 -11.243 -3.571 1.00 95.56 81 GLU A C 1
ATOM 599 O O . GLU A 1 81 ? 7.765 -10.772 -4.637 1.00 95.56 81 GLU A O 1
ATOM 604 N N . GLY A 1 82 ? 8.104 -11.323 -2.475 1.00 92.19 82 GLY A N 1
ATOM 605 C CA . GLY A 1 82 ? 9.488 -10.851 -2.398 1.00 92.19 82 GLY A CA 1
ATOM 606 C C . GLY A 1 82 ? 9.650 -9.327 -2.437 1.00 92.19 82 GLY A C 1
ATOM 607 O O . GLY A 1 82 ? 10.785 -8.846 -2.442 1.00 92.19 82 GLY A O 1
ATOM 608 N N . GLN A 1 83 ? 8.555 -8.557 -2.474 1.00 93.94 83 GLN A N 1
ATOM 609 C CA . GLN A 1 83 ? 8.629 -7.109 -2.302 1.00 93.94 83 GLN A CA 1
ATOM 610 C C . GLN A 1 83 ? 8.967 -6.753 -0.857 1.00 93.94 83 GLN A C 1
ATOM 612 O O . GLN A 1 83 ? 8.695 -7.503 0.080 1.00 93.94 83 GLN A O 1
ATOM 617 N N . ARG A 1 84 ? 9.564 -5.578 -0.683 1.00 91.12 84 ARG A N 1
ATOM 618 C CA . ARG A 1 84 ? 10.002 -5.072 0.617 1.00 91.12 84 ARG A CA 1
ATOM 619 C C . ARG A 1 84 ? 9.224 -3.803 0.952 1.00 91.12 84 ARG A C 1
ATOM 621 O O . ARG A 1 84 ? 8.822 -3.059 0.054 1.00 91.12 84 ARG A O 1
ATOM 628 N N . ILE A 1 85 ? 9.054 -3.530 2.244 1.00 93.25 85 ILE A N 1
ATOM 629 C CA . ILE A 1 85 ? 8.584 -2.220 2.706 1.00 93.25 85 ILE A CA 1
ATOM 630 C C . ILE A 1 85 ? 9.666 -1.208 2.331 1.00 93.25 85 ILE A C 1
ATOM 632 O O . ILE A 1 85 ? 10.789 -1.284 2.830 1.00 93.25 85 ILE A O 1
ATOM 636 N N . HIS A 1 86 ? 9.347 -0.304 1.408 1.00 93.12 86 HIS A N 1
ATOM 637 C CA . HIS A 1 86 ? 10.327 0.635 0.863 1.00 93.12 86 HIS A CA 1
ATOM 638 C C . HIS A 1 86 ? 10.269 2.007 1.534 1.00 93.12 86 HIS A C 1
ATOM 640 O O . HIS A 1 86 ? 11.209 2.789 1.408 1.00 93.12 86 HIS A O 1
ATOM 646 N N . ARG A 1 87 ? 9.191 2.297 2.268 1.00 92.31 87 ARG A N 1
ATOM 647 C CA . ARG A 1 87 ? 9.051 3.523 3.047 1.00 92.31 87 ARG A CA 1
ATOM 648 C C . ARG A 1 87 ? 8.430 3.215 4.403 1.00 92.31 87 ARG A C 1
ATOM 650 O O . ARG A 1 87 ? 7.387 2.577 4.498 1.00 92.31 87 ARG A O 1
ATOM 657 N N . VAL A 1 88 ? 9.081 3.714 5.446 1.00 91.62 88 VAL A N 1
ATOM 658 C CA . VAL A 1 88 ? 8.578 3.744 6.820 1.00 91.62 88 VAL A CA 1
ATOM 659 C C . VAL A 1 88 ? 8.674 5.190 7.270 1.00 91.62 88 VAL A C 1
ATOM 661 O O . VAL A 1 88 ? 9.773 5.709 7.456 1.00 91.62 88 VAL A O 1
ATOM 664 N N . ASP A 1 89 ? 7.533 5.860 7.378 1.00 89.44 89 ASP A N 1
ATOM 665 C CA . ASP A 1 89 ? 7.470 7.253 7.796 1.00 89.44 89 ASP A CA 1
ATOM 666 C C . ASP A 1 89 ? 7.204 7.318 9.309 1.00 89.44 89 ASP A C 1
ATOM 668 O O . ASP A 1 89 ? 6.108 6.955 9.756 1.00 89.44 89 ASP A O 1
ATOM 672 N N . PRO A 1 90 ? 8.182 7.757 10.126 1.00 83.69 90 PRO A N 1
ATOM 673 C CA . PRO A 1 90 ? 8.028 7.825 11.576 1.00 83.69 90 PRO A CA 1
ATOM 674 C C . PRO A 1 90 ? 7.042 8.914 12.022 1.00 83.69 90 PRO A C 1
ATOM 676 O O . PRO A 1 90 ? 6.756 9.002 13.217 1.00 83.69 90 PRO A O 1
ATOM 679 N N . GLY A 1 91 ? 6.523 9.718 11.087 1.00 84.06 91 GLY A N 1
ATOM 680 C CA . GLY A 1 91 ? 5.602 10.810 11.348 1.00 84.06 91 GLY A CA 1
ATOM 681 C C . GLY A 1 91 ? 6.196 11.878 12.267 1.00 84.06 91 GLY A C 1
ATOM 682 O O . GLY A 1 91 ? 7.411 12.035 12.396 1.00 84.06 91 GLY A O 1
ATOM 683 N N . ALA A 1 92 ? 5.316 12.643 12.913 1.00 83.38 92 ALA A N 1
ATOM 684 C CA . ALA A 1 92 ? 5.696 13.689 13.858 1.00 83.38 92 ALA A CA 1
ATOM 685 C C . ALA A 1 92 ? 5.547 13.206 15.307 1.00 83.38 92 ALA A C 1
ATOM 687 O O . ALA A 1 92 ? 4.607 12.485 15.648 1.00 83.38 92 ALA A O 1
ATOM 688 N N . ASN A 1 93 ? 6.441 13.666 16.186 1.00 83.38 93 ASN A N 1
ATOM 689 C CA . ASN A 1 93 ? 6.370 13.432 17.635 1.00 83.38 93 ASN A CA 1
ATOM 690 C C . ASN A 1 93 ? 6.349 11.939 18.031 1.00 83.38 93 ASN A C 1
ATOM 692 O O . ASN A 1 93 ? 5.663 11.555 18.977 1.00 83.38 93 ASN A O 1
ATOM 696 N N . GLY A 1 94 ? 7.074 11.092 17.291 1.00 71.44 94 GLY A N 1
ATOM 697 C CA . GLY A 1 94 ? 7.196 9.658 17.580 1.00 71.44 94 GLY A CA 1
ATOM 698 C C . GLY A 1 94 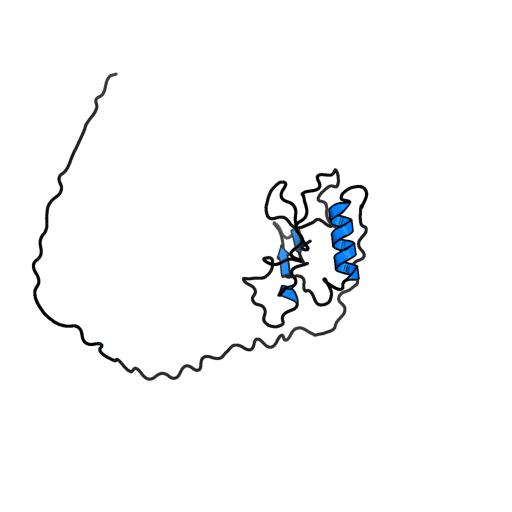? 5.959 8.822 17.238 1.00 71.44 94 GLY A C 1
ATOM 699 O O . GLY A 1 94 ? 5.868 7.674 17.672 1.00 71.44 94 GLY A O 1
ATOM 700 N N . LYS A 1 95 ? 4.998 9.376 16.486 1.00 70.00 95 LYS A N 1
ATOM 701 C CA . LYS A 1 95 ? 3.833 8.635 15.992 1.00 70.00 95 LYS A CA 1
ATOM 702 C C . LYS A 1 95 ? 4.053 8.232 14.530 1.00 70.00 95 LYS A C 1
ATOM 704 O O . LYS A 1 95 ? 3.918 9.110 13.678 1.00 70.00 95 LYS A O 1
ATOM 709 N N . PRO A 1 96 ? 4.330 6.944 14.235 1.00 74.06 96 PRO A N 1
ATOM 710 C CA . PRO A 1 96 ? 4.505 6.482 12.863 1.00 74.06 96 PRO A CA 1
ATOM 711 C C . PRO A 1 96 ? 3.263 6.816 12.045 1.00 74.06 96 PRO A C 1
ATOM 713 O O . PRO A 1 96 ? 2.137 6.617 12.508 1.00 74.06 96 PRO A O 1
ATOM 716 N N . TRP A 1 97 ? 3.483 7.362 10.854 1.00 86.38 97 TRP A N 1
ATOM 717 C CA . TRP A 1 97 ? 2.403 7.814 9.991 1.00 86.38 97 TRP A CA 1
ATOM 718 C C . TRP A 1 97 ? 1.966 6.709 9.035 1.00 86.38 97 TRP A C 1
ATOM 720 O O . TRP A 1 97 ? 0.797 6.334 9.034 1.00 86.38 97 TRP A O 1
ATOM 730 N N . VAL A 1 98 ? 2.902 6.161 8.257 1.00 92.62 98 VAL A N 1
ATOM 731 C CA . VAL A 1 98 ? 2.605 5.143 7.247 1.00 92.62 98 VAL A CA 1
ATOM 732 C C . VAL A 1 98 ? 3.799 4.219 7.031 1.00 92.62 98 VAL A C 1
ATOM 734 O O . VAL A 1 98 ? 4.956 4.644 7.070 1.00 92.62 98 VAL A O 1
ATOM 737 N N . VAL A 1 99 ? 3.508 2.946 6.790 1.00 94.50 99 VAL A N 1
ATOM 738 C CA . VAL A 1 99 ? 4.427 2.010 6.139 1.00 94.50 99 VAL A CA 1
ATOM 739 C C . VAL A 1 99 ? 3.883 1.768 4.742 1.00 94.50 99 VAL A C 1
ATOM 741 O O . VAL A 1 99 ? 2.683 1.563 4.602 1.00 94.50 99 VAL A O 1
ATOM 744 N N . GLN A 1 100 ? 4.740 1.838 3.731 1.00 96.19 100 GLN A N 1
ATOM 745 C CA . GLN A 1 100 ? 4.321 1.774 2.335 1.00 96.19 100 GLN A CA 1
ATOM 746 C C . GLN A 1 100 ? 5.131 0.721 1.573 1.00 96.19 100 GLN A C 1
ATOM 748 O O . GLN A 1 100 ? 6.357 0.598 1.731 1.00 96.19 100 GLN A O 1
ATOM 753 N N . TRP A 1 101 ? 4.427 -0.054 0.750 1.00 96.38 101 TRP A N 1
ATOM 754 C CA . TRP A 1 101 ? 4.984 -1.100 -0.108 1.00 96.38 101 TRP A CA 1
ATOM 755 C C . TRP A 1 101 ? 4.263 -1.138 -1.463 1.00 96.38 101 TRP A C 1
ATOM 757 O O . TRP A 1 101 ? 3.466 -0.263 -1.780 1.00 96.38 101 TRP A O 1
ATOM 767 N N . GLY A 1 102 ? 4.588 -2.116 -2.311 1.00 96.94 102 GLY A N 1
ATOM 768 C CA . GLY A 1 102 ? 3.921 -2.300 -3.605 1.00 96.94 102 GLY A CA 1
ATOM 769 C C . GLY A 1 102 ? 4.688 -1.778 -4.821 1.00 96.94 102 GLY A C 1
ATOM 770 O O . GLY A 1 102 ? 4.138 -1.771 -5.923 1.00 96.94 102 GLY A O 1
ATOM 771 N N . ASP A 1 103 ? 5.946 -1.359 -4.639 1.00 96.56 103 ASP A N 1
ATOM 772 C CA . ASP A 1 103 ? 6.868 -1.056 -5.736 1.00 96.56 103 ASP A CA 1
ATOM 773 C C . ASP A 1 103 ? 7.648 -2.334 -6.133 1.00 96.56 103 ASP A C 1
ATOM 775 O O . ASP A 1 103 ? 8.427 -2.857 -5.321 1.00 96.56 103 ASP A O 1
ATOM 779 N N . PRO A 1 104 ? 7.514 -2.837 -7.378 1.00 95.31 104 PRO A N 1
ATOM 780 C CA . PRO A 1 104 ? 8.202 -4.046 -7.836 1.00 95.31 104 PRO A CA 1
ATOM 781 C C . PRO A 1 104 ? 9.733 -3.907 -7.888 1.00 95.31 104 PRO A C 1
ATOM 783 O O . PRO A 1 104 ? 10.446 -4.913 -7.873 1.00 95.31 104 PRO A O 1
ATOM 786 N N . GLN A 1 105 ? 10.274 -2.687 -7.911 1.00 93.88 105 GLN A N 1
ATOM 787 C CA . GLN A 1 105 ? 11.710 -2.438 -7.829 1.00 93.88 105 GLN A CA 1
ATOM 788 C C . GLN A 1 105 ? 12.297 -2.859 -6.475 1.00 93.88 105 GLN A C 1
ATOM 790 O O . GLN A 1 105 ? 13.475 -3.218 -6.419 1.00 93.88 105 GLN A O 1
ATOM 795 N N . SER A 1 106 ? 11.481 -2.915 -5.416 1.00 93.06 106 SER A N 1
ATOM 796 C CA . SER A 1 106 ? 11.903 -3.354 -4.077 1.00 93.06 106 SER A CA 1
ATOM 797 C C . SER A 1 106 ? 12.351 -4.822 -4.007 1.00 93.06 106 SER A C 1
ATOM 799 O O . SER A 1 106 ? 13.011 -5.215 -3.046 1.00 93.06 106 SER A O 1
ATOM 801 N N . LYS A 1 107 ? 12.047 -5.634 -5.032 1.00 91.50 107 LYS A N 1
ATOM 802 C CA . LYS A 1 107 ? 12.514 -7.028 -5.131 1.00 91.50 107 LYS A CA 1
ATOM 803 C C . LYS A 1 107 ? 14.016 -7.133 -5.403 1.00 91.50 107 LYS A C 1
ATOM 805 O O . LYS A 1 107 ? 14.622 -8.157 -5.102 1.00 91.50 107 LYS A O 1
ATOM 810 N N . LYS A 1 108 ? 14.614 -6.109 -6.020 1.00 86.75 108 LYS A N 1
ATOM 811 C CA . LYS A 1 108 ? 16.009 -6.153 -6.475 1.00 86.75 108 LYS A CA 1
ATOM 812 C C . LYS A 1 108 ? 16.965 -6.051 -5.288 1.00 86.75 108 LYS A C 1
ATOM 814 O O . LYS A 1 108 ? 16.788 -5.209 -4.414 1.00 86.75 108 LYS A O 1
ATOM 819 N N . ASP A 1 109 ? 18.015 -6.867 -5.309 1.00 73.88 109 ASP A N 1
ATOM 820 C CA . ASP A 1 109 ? 19.083 -6.810 -4.303 1.00 73.88 109 ASP A CA 1
ATOM 821 C C . ASP A 1 109 ? 19.921 -5.532 -4.416 1.00 73.88 109 ASP A C 1
ATOM 823 O O . ASP A 1 109 ? 20.429 -5.037 -3.415 1.00 73.88 109 ASP A O 1
ATOM 827 N N . SER A 1 110 ? 20.034 -4.955 -5.617 1.00 74.81 110 SER A N 1
ATOM 828 C CA . SER A 1 110 ? 20.612 -3.625 -5.786 1.00 74.81 110 SER A CA 1
ATOM 829 C C . SER A 1 110 ? 19.589 -2.575 -5.363 1.00 74.81 110 SER A C 1
ATOM 831 O O . SER A 1 110 ? 18.750 -2.131 -6.152 1.00 74.81 110 SER A O 1
ATOM 833 N N . TRP A 1 111 ? 19.659 -2.188 -4.089 1.00 66.88 111 TRP A N 1
ATOM 834 C CA . TRP A 1 111 ? 18.862 -1.112 -3.512 1.00 66.88 111 TRP A CA 1
ATOM 835 C C . TRP A 1 111 ? 19.228 0.215 -4.168 1.00 66.88 111 TRP A C 1
ATOM 837 O O . TRP A 1 111 ? 20.016 1.009 -3.664 1.00 66.88 111 TRP A O 1
ATOM 847 N N . GLN A 1 112 ? 18.615 0.493 -5.314 1.00 78.75 112 GLN A N 1
ATOM 848 C CA . GLN A 1 112 ? 18.588 1.835 -5.875 1.00 78.75 112 GLN A CA 1
ATOM 849 C C . GLN A 1 112 ? 17.603 2.659 -5.049 1.00 78.75 112 GLN A C 1
ATOM 851 O O . GLN A 1 112 ? 16.508 2.961 -5.513 1.00 78.75 112 GLN A O 1
ATOM 856 N N . TYR A 1 113 ? 17.985 2.970 -3.809 1.00 77.06 113 TYR A N 1
ATOM 857 C CA . TYR A 1 113 ? 17.130 3.599 -2.802 1.00 77.06 113 TYR A CA 1
ATOM 858 C C . TYR A 1 113 ? 16.404 4.835 -3.351 1.00 77.06 113 TYR A C 1
ATOM 860 O O . TYR A 1 113 ? 15.205 4.990 -3.155 1.00 77.06 113 TYR A O 1
ATOM 868 N N . LEU A 1 114 ? 17.104 5.648 -4.149 1.00 83.06 114 LEU A N 1
ATOM 869 C CA . LEU A 1 114 ? 16.565 6.855 -4.788 1.00 83.06 114 LEU A CA 1
ATOM 870 C C . LEU A 1 114 ? 15.454 6.605 -5.826 1.00 83.06 114 LEU A C 1
ATOM 872 O O . LEU A 1 114 ? 14.847 7.560 -6.297 1.00 83.06 114 LEU A O 1
ATOM 876 N N . ARG A 1 115 ? 15.220 5.355 -6.232 1.00 87.25 115 ARG A N 1
ATOM 877 C CA . ARG A 1 115 ? 14.197 4.961 -7.212 1.00 87.25 115 ARG A CA 1
ATOM 878 C C . ARG A 1 115 ? 13.070 4.126 -6.611 1.00 87.25 115 ARG A C 1
ATOM 880 O O . ARG A 1 115 ? 12.173 3.717 -7.335 1.00 87.25 115 ARG A O 1
ATOM 887 N N . LEU A 1 116 ? 13.119 3.836 -5.316 1.00 92.19 116 LEU A N 1
ATOM 888 C CA . LEU A 1 116 ? 12.013 3.155 -4.660 1.00 92.19 116 LEU A CA 1
ATOM 889 C C . LEU A 1 116 ? 10.826 4.105 -4.490 1.00 92.19 116 LEU A C 1
ATOM 891 O O . LEU A 1 116 ? 10.994 5.290 -4.213 1.00 92.19 116 LEU A O 1
ATOM 895 N N . GLY A 1 117 ? 9.629 3.562 -4.657 1.00 92.81 117 GLY A N 1
ATOM 896 C CA . GLY A 1 117 ? 8.372 4.298 -4.662 1.00 92.81 117 GLY A CA 1
ATOM 897 C C . GLY A 1 117 ? 8.015 4.908 -6.021 1.00 92.81 117 GLY A C 1
ATOM 898 O O . GLY A 1 117 ? 6.970 5.549 -6.122 1.00 92.81 117 GLY A O 1
ATOM 899 N N . THR A 1 118 ? 8.822 4.727 -7.077 1.00 93.50 118 THR A N 1
ATOM 900 C CA . THR A 1 118 ? 8.570 5.364 -8.387 1.00 93.50 118 THR A CA 1
ATOM 901 C C . THR A 1 118 ? 7.926 4.442 -9.414 1.00 93.50 118 THR A C 1
ATOM 903 O O . THR A 1 118 ? 7.466 4.934 -10.440 1.00 93.50 118 THR A O 1
ATOM 906 N N . GLN A 1 119 ? 7.906 3.127 -9.178 1.00 94.88 119 GLN A N 1
ATOM 907 C CA . GLN A 1 119 ? 7.320 2.157 -10.107 1.00 94.88 119 GLN A CA 1
ATOM 908 C C . GLN A 1 119 ? 6.053 1.515 -9.529 1.00 94.88 119 GLN A C 1
ATOM 910 O O . GLN A 1 119 ? 5.810 1.530 -8.322 1.00 94.88 119 GLN A O 1
ATOM 915 N N . GLY A 1 120 ? 5.244 0.929 -10.409 1.00 96.50 120 GLY A N 1
ATOM 916 C CA . GLY A 1 120 ? 4.025 0.207 -10.053 1.00 96.50 120 GLY A CA 1
ATOM 917 C C . GLY A 1 120 ? 3.772 -0.968 -10.993 1.00 96.50 120 GLY A C 1
ATOM 918 O O . GLY A 1 120 ? 4.687 -1.403 -11.699 1.00 96.50 120 GLY A O 1
ATOM 919 N N . SER A 1 121 ? 2.547 -1.491 -11.006 1.00 97.50 121 SER A N 1
ATOM 920 C CA . SER A 1 121 ? 2.157 -2.559 -11.932 1.00 97.50 121 SER A CA 1
ATOM 921 C C . SER A 1 121 ? 2.027 -2.069 -13.377 1.00 97.50 121 SER A C 1
ATOM 923 O O . SER A 1 121 ? 2.143 -2.869 -14.302 1.00 97.50 121 SER A O 1
ATOM 925 N N . GLY A 1 122 ? 1.853 -0.757 -13.575 1.00 96.94 122 GLY A N 1
ATOM 926 C CA . GLY A 1 122 ? 1.586 -0.134 -14.872 1.00 96.94 122 GLY A CA 1
ATOM 927 C C . GLY A 1 122 ? 0.093 0.064 -15.150 1.00 96.94 122 GLY A C 1
ATOM 928 O O . GLY A 1 122 ? -0.258 0.789 -16.081 1.00 96.94 122 GLY A O 1
ATOM 929 N N . ASP A 1 123 ? -0.777 -0.511 -14.319 1.00 95.81 123 ASP A N 1
ATOM 930 C CA . ASP A 1 123 ? -2.228 -0.386 -14.407 1.00 95.81 123 ASP A CA 1
ATOM 931 C C . ASP A 1 123 ? -2.708 0.752 -13.487 1.00 95.81 123 ASP A C 1
ATOM 933 O O . ASP A 1 123 ? -2.978 0.558 -12.301 1.00 95.81 123 ASP A O 1
ATOM 937 N N . GLN A 1 124 ? -2.825 1.965 -14.029 1.00 96.25 124 GLN A N 1
ATOM 938 C CA . GLN A 1 124 ? -3.347 3.109 -13.274 1.00 96.25 124 GLN A CA 1
ATOM 939 C C . GLN A 1 124 ? -4.845 2.956 -12.979 1.00 96.25 124 GLN A C 1
ATOM 941 O O . GLN A 1 124 ? -5.656 2.667 -13.864 1.00 96.25 124 GLN A O 1
ATOM 946 N N . LEU A 1 125 ? -5.221 3.229 -11.735 1.00 97.00 125 LEU A N 1
ATOM 947 C CA . LEU A 1 125 ? -6.590 3.216 -11.247 1.00 97.00 125 LEU A CA 1
ATOM 948 C C . LEU A 1 125 ? -7.173 4.631 -11.194 1.00 97.00 125 LEU A C 1
ATOM 950 O O . LEU A 1 125 ? -6.450 5.601 -10.968 1.00 97.00 125 LEU A O 1
ATOM 954 N N . PRO A 1 126 ? -8.498 4.785 -11.348 1.00 96.94 126 PRO A N 1
ATOM 955 C CA . PRO A 1 126 ? -9.161 6.027 -10.980 1.00 96.94 126 PRO A CA 1
ATOM 956 C C . PRO A 1 126 ? -9.153 6.214 -9.455 1.00 96.94 126 PRO A C 1
ATOM 958 O O . PRO A 1 126 ? -9.087 5.249 -8.697 1.00 96.94 126 PRO A O 1
ATOM 961 N N . PHE A 1 127 ? -9.287 7.459 -9.002 1.00 97.69 127 PHE A N 1
ATOM 962 C CA . PHE A 1 127 ? -9.542 7.749 -7.592 1.00 97.69 127 PHE A CA 1
ATOM 963 C C . PHE A 1 127 ? -10.954 7.286 -7.193 1.00 97.69 127 PHE A C 1
ATOM 965 O O . PHE A 1 127 ? -11.928 7.631 -7.866 1.00 97.69 127 PHE A O 1
ATOM 972 N N . GLU A 1 128 ? -11.068 6.533 -6.097 1.00 97.31 128 GLU A N 1
ATOM 973 C CA . GLU A 1 128 ? -12.343 6.067 -5.532 1.00 97.31 128 GLU A CA 1
ATOM 974 C C . GLU A 1 128 ? -12.613 6.764 -4.192 1.00 97.31 128 GLU A C 1
ATOM 976 O O . GLU A 1 128 ? -12.129 6.347 -3.140 1.00 97.31 128 G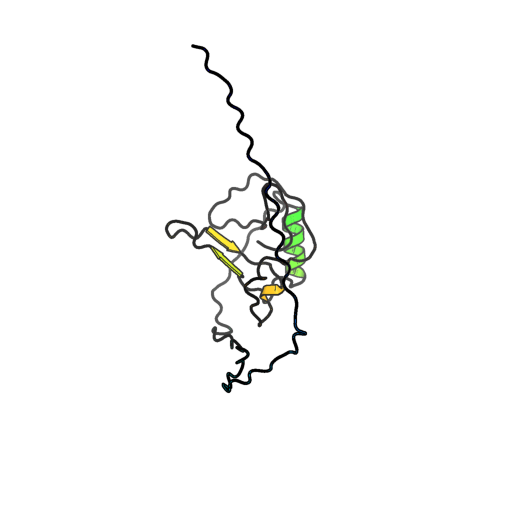LU A O 1
ATOM 981 N N . GLU A 1 129 ? -13.383 7.854 -4.240 1.00 96.50 129 GLU A N 1
ATOM 982 C CA . GLU A 1 129 ? -13.817 8.585 -3.045 1.00 96.50 129 GLU A CA 1
ATOM 983 C C . GLU A 1 129 ? -14.815 7.742 -2.240 1.00 96.50 129 GLU A C 1
ATOM 985 O O . GLU A 1 129 ? -15.774 7.205 -2.796 1.00 96.50 129 GLU A O 1
ATOM 990 N N . ASN A 1 130 ? -14.597 7.631 -0.929 1.00 97.00 130 ASN A N 1
ATOM 991 C CA . ASN A 1 130 ? -15.455 6.880 -0.016 1.00 97.00 130 ASN A CA 1
ATOM 992 C C . ASN A 1 130 ? -15.435 7.492 1.398 1.00 97.00 130 ASN A C 1
ATOM 994 O O . ASN A 1 130 ? -14.783 8.505 1.646 1.00 97.00 130 ASN A O 1
ATOM 998 N N . ASP A 1 131 ? -16.196 6.895 2.312 1.00 97.06 131 ASP A N 1
ATOM 999 C CA . ASP A 1 131 ? -16.414 7.353 3.687 1.00 97.06 131 ASP A CA 1
ATOM 1000 C C . ASP A 1 131 ? -15.501 6.676 4.730 1.00 97.06 131 ASP A C 1
ATO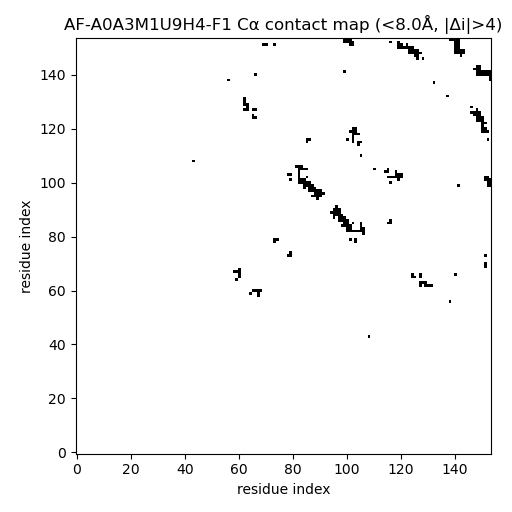M 1002 O O . ASP A 1 131 ? -15.663 6.920 5.930 1.00 97.06 131 ASP A O 1
ATOM 1006 N N . LEU A 1 132 ? -14.535 5.847 4.308 1.00 96.19 132 LEU A N 1
ATOM 1007 C CA . LEU A 1 132 ? -13.563 5.239 5.217 1.00 96.19 132 LEU A CA 1
ATOM 1008 C C . LEU A 1 132 ? -12.607 6.305 5.759 1.00 96.19 132 LEU A C 1
ATOM 1010 O O . LEU A 1 132 ? -12.066 7.140 5.030 1.00 96.19 132 LEU A O 1
ATOM 1014 N N . LYS A 1 133 ? -12.372 6.268 7.069 1.00 95.50 133 LYS A N 1
ATOM 1015 C CA . LYS A 1 133 ? -11.518 7.242 7.749 1.00 95.50 133 LYS A CA 1
ATOM 1016 C C . LYS A 1 133 ? -10.065 6.794 7.741 1.00 95.50 133 LYS A C 1
ATOM 1018 O O . LYS A 1 133 ? -9.762 5.619 7.939 1.00 95.50 133 LYS A O 1
ATOM 1023 N N . MET A 1 134 ? -9.161 7.758 7.575 1.00 91.75 134 MET A N 1
ATOM 1024 C CA . MET A 1 134 ? -7.721 7.522 7.653 1.00 91.75 134 MET A CA 1
ATOM 1025 C C . MET A 1 134 ? -7.265 7.404 9.112 1.00 91.75 134 MET A C 1
ATOM 1027 O O . MET A 1 134 ? -6.748 8.353 9.700 1.00 91.75 134 MET A O 1
ATOM 1031 N N . GLU A 1 135 ? -7.514 6.240 9.709 1.00 91.56 135 GLU A N 1
ATOM 1032 C CA . GLU A 1 135 ? -7.178 5.907 11.096 1.00 91.56 135 GLU A CA 1
ATOM 1033 C C . GLU A 1 135 ? -6.089 4.823 11.164 1.00 91.56 135 GLU A C 1
ATOM 1035 O O . GLU A 1 135 ? -5.740 4.190 10.169 1.00 91.56 135 GLU A O 1
ATOM 1040 N N . LYS A 1 136 ? -5.508 4.604 12.350 1.00 91.25 136 LYS A N 1
ATOM 1041 C CA . LYS A 1 136 ? -4.438 3.612 12.526 1.00 91.25 136 LYS A CA 1
ATOM 1042 C C . LYS A 1 136 ? -4.919 2.219 12.096 1.00 91.25 136 LYS A C 1
ATOM 1044 O O . LYS A 1 136 ? -5.890 1.714 12.647 1.00 91.25 136 LYS A O 1
ATOM 1049 N N . GLY A 1 137 ? -4.170 1.582 11.196 1.00 93.00 137 GLY A N 1
ATOM 1050 C CA . GLY A 1 137 ? -4.460 0.234 10.697 1.00 93.00 137 GLY A CA 1
ATOM 1051 C C . GLY A 1 137 ? -5.302 0.201 9.421 1.00 93.00 137 GLY A C 1
ATOM 1052 O O . GLY A 1 137 ? -5.510 -0.881 8.884 1.00 93.00 137 GLY A O 1
ATOM 1053 N N . ILE A 1 138 ? -5.746 1.355 8.912 1.00 95.69 138 ILE A N 1
ATOM 1054 C CA . ILE A 1 138 ? -6.379 1.419 7.596 1.00 95.69 138 ILE A CA 1
ATOM 1055 C C . ILE A 1 138 ? -5.355 1.110 6.497 1.00 95.69 138 ILE A C 1
ATOM 1057 O O . ILE A 1 138 ? -4.205 1.549 6.558 1.00 95.69 138 ILE A O 1
ATOM 1061 N N . LEU A 1 139 ? -5.794 0.379 5.478 1.00 96.62 139 LEU A N 1
ATOM 1062 C CA . LEU A 1 139 ? -5.063 0.199 4.231 1.00 96.62 139 LEU A CA 1
ATOM 1063 C C . LEU A 1 139 ? -5.636 1.159 3.188 1.00 96.62 139 LEU A C 1
ATOM 1065 O O . LEU A 1 139 ? -6.852 1.208 3.002 1.00 96.62 139 LEU A O 1
ATOM 1069 N N . ALA A 1 140 ? -4.778 1.903 2.498 1.00 96.19 140 ALA A N 1
ATOM 1070 C CA . ALA A 1 140 ? -5.178 2.821 1.440 1.00 96.19 140 ALA A CA 1
ATOM 1071 C C . ALA A 1 140 ? -4.244 2.682 0.235 1.00 96.19 140 ALA A C 1
ATOM 1073 O O . ALA A 1 140 ? -3.110 2.244 0.373 1.00 96.19 140 ALA A O 1
ATOM 1074 N N . MET A 1 141 ? -4.727 3.058 -0.948 1.00 97.56 141 MET A N 1
ATOM 1075 C CA . MET A 1 141 ? -3.896 3.136 -2.148 1.00 97.56 141 MET A CA 1
ATOM 1076 C C . MET A 1 141 ? -3.028 4.398 -2.083 1.00 97.56 141 MET A C 1
ATOM 1078 O O . MET A 1 141 ? -3.547 5.500 -1.875 1.00 97.56 141 MET A O 1
ATOM 1082 N N . ALA A 1 142 ? -1.721 4.251 -2.287 1.00 96.75 142 ALA A N 1
ATOM 1083 C CA . ALA A 1 142 ? -0.809 5.379 -2.376 1.00 96.75 142 ALA A CA 1
ATOM 1084 C C . ALA A 1 142 ? -1.127 6.227 -3.617 1.00 96.75 142 ALA A C 1
ATOM 1086 O O . ALA A 1 142 ? -1.470 5.715 -4.684 1.00 96.75 142 ALA A O 1
ATOM 1087 N N . SER A 1 143 ? -0.996 7.543 -3.475 1.00 94.56 143 SER A N 1
ATOM 1088 C CA . SER A 1 143 ? -1.337 8.508 -4.517 1.00 94.56 143 SER A CA 1
ATOM 1089 C C . SER A 1 143 ? -0.341 9.663 -4.545 1.00 94.56 143 SER A C 1
ATOM 1091 O O . SER A 1 143 ? 0.251 10.025 -3.527 1.00 94.56 143 SER A O 1
ATOM 1093 N N . THR A 1 144 ? -0.161 10.254 -5.724 1.00 93.12 144 THR A N 1
ATOM 1094 C CA . THR A 1 144 ? 0.736 11.395 -5.953 1.00 93.12 144 THR A CA 1
ATOM 1095 C C . THR A 1 144 ? 0.077 12.744 -5.672 1.00 93.12 144 THR A C 1
ATOM 1097 O O . THR A 1 144 ? 0.749 13.776 -5.713 1.00 93.12 144 THR A O 1
ATOM 1100 N N . GLY A 1 145 ? -1.224 12.773 -5.374 1.00 92.06 145 GLY A N 1
ATOM 1101 C CA . GLY A 1 145 ? -1.923 14.021 -5.110 1.00 92.06 145 GLY A CA 1
ATOM 1102 C C . GLY A 1 145 ? -3.391 13.857 -4.742 1.00 92.06 145 GLY A C 1
ATOM 1103 O O . GLY A 1 145 ? -3.974 12.777 -4.799 1.00 92.06 145 GLY A O 1
ATOM 1104 N N . SER A 1 146 ? -4.010 14.976 -4.367 1.00 93.25 146 SER A N 1
ATOM 1105 C CA . SER A 1 146 ? -5.431 15.006 -4.017 1.00 93.25 146 SER A CA 1
ATOM 1106 C C . SER A 1 146 ? -6.294 14.558 -5.197 1.00 93.25 146 SER A C 1
ATOM 1108 O O . SER A 1 146 ? -6.163 15.092 -6.299 1.00 93.25 146 SER A O 1
ATOM 1110 N N . LYS A 1 147 ? -7.182 13.589 -4.949 1.00 94.31 147 LYS A N 1
ATOM 1111 C CA . LYS A 1 147 ? -8.087 12.987 -5.943 1.00 94.31 147 LYS A CA 1
ATOM 1112 C C . LYS A 1 147 ? -7.384 12.393 -7.172 1.00 94.31 147 LYS A C 1
ATOM 1114 O O . LYS A 1 147 ? -7.998 12.250 -8.227 1.00 94.31 147 LYS A O 1
ATOM 1119 N N . VAL A 1 148 ? -6.113 12.023 -7.037 1.00 96.38 148 VAL A N 1
ATOM 1120 C CA . VAL A 1 148 ? -5.393 11.222 -8.030 1.00 96.38 148 VAL A CA 1
ATOM 1121 C C . VAL A 1 148 ? -5.484 9.762 -7.600 1.00 96.38 148 VAL A C 1
ATOM 1123 O O . VAL A 1 148 ? -5.355 9.460 -6.413 1.00 96.38 148 VAL A O 1
ATOM 1126 N N . GLY A 1 149 ? -5.763 8.858 -8.537 1.00 95.25 149 GLY A N 1
ATOM 1127 C CA . GLY A 1 149 ? -5.746 7.427 -8.246 1.00 95.25 149 GLY A CA 1
ATOM 1128 C C . GLY A 1 149 ? -4.328 6.903 -8.017 1.00 95.25 149 GLY A C 1
ATOM 1129 O O . GLY A 1 149 ? -3.364 7.668 -7.962 1.00 95.25 149 GLY A O 1
ATOM 1130 N N . GLY A 1 150 ? -4.211 5.592 -7.864 1.00 96.88 150 GLY A N 1
ATOM 1131 C CA . GLY A 1 150 ? -2.925 4.924 -7.689 1.00 96.88 150 GLY A CA 1
ATOM 1132 C C . GLY A 1 150 ? -2.728 3.804 -8.696 1.00 96.88 150 GLY A C 1
ATOM 1133 O O . GLY A 1 150 ? -3.336 3.792 -9.761 1.00 96.88 150 GLY A O 1
ATOM 1134 N N . ASP A 1 151 ? -1.871 2.858 -8.345 1.00 97.75 151 ASP A N 1
ATOM 1135 C CA . ASP A 1 151 ? -1.506 1.728 -9.199 1.00 97.75 151 ASP A CA 1
ATOM 1136 C C . ASP A 1 151 ? -1.454 0.457 -8.347 1.00 97.75 151 ASP A C 1
ATOM 1138 O O . ASP A 1 151 ? -2.469 -0.210 -8.147 1.00 97.75 151 ASP A O 1
ATOM 1142 N N . SER A 1 152 ? -0.286 0.166 -7.774 1.00 98.19 152 SER A N 1
ATOM 1143 C CA . SER A 1 152 ? -0.036 -1.046 -6.995 1.00 98.19 152 SER A CA 1
ATOM 1144 C C . SER A 1 152 ? 0.502 -0.778 -5.595 1.00 98.19 152 SER A C 1
ATOM 1146 O O . SER A 1 152 ? 0.598 -1.715 -4.801 1.00 98.19 152 SER A O 1
ATOM 1148 N N . GLN A 1 153 ? 0.904 0.462 -5.308 1.00 98.19 153 GLN A N 1
ATOM 1149 C CA . GLN A 1 153 ? 1.498 0.847 -4.034 1.00 98.19 153 GLN A CA 1
ATOM 1150 C C . GLN A 1 153 ? 0.427 1.169 -2.994 1.00 98.19 153 GLN A C 1
ATOM 1152 O O . GLN A 1 153 ? -0.526 1.882 -3.295 1.00 98.19 153 GLN A O 1
ATOM 1157 N N . MET A 1 154 ? 0.610 0.673 -1.773 1.00 95.94 154 MET A N 1
ATOM 1158 C CA . MET A 1 154 ? -0.275 0.884 -0.622 1.00 95.94 154 MET A CA 1
ATOM 1159 C C . MET A 1 154 ? 0.545 1.381 0.560 1.00 95.94 154 MET A C 1
ATOM 1161 O O . MET A 1 154 ? 1.681 0.869 0.714 1.00 95.94 154 MET A O 1
#

Sequence (154 aa):
MKALALLVGVLFSLGAFIGCGGPQKQS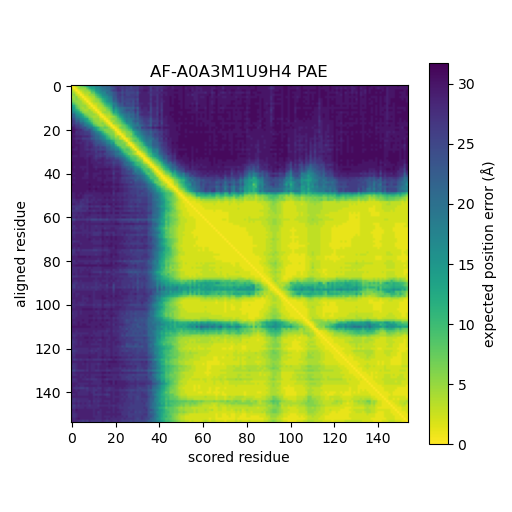ESQSPNGGNQASQTETDTRPKGEELGTIVLELYPDKAPKTVAQIVKLIKEGFYEGQRIHRVDPGANGKPWVVQWGDPQSKKDSWQYLRLGTQGSGDQLPFEENDLKMEKGILAMASTGSKVGGDSQM

pLDDT: mean 76.65, std 24.73, range [26.77, 98.56]

Foldseek 3Di:
DDDDDDDDDDDDDDDDDDDDDDDDDDDDDDDDDDDPPPPPPVPPPPPPDDDPDDDDDDDDCVQVVVVVVQQVVCVVVCVCPQADQLDWACDPPRRTQDTKTAASVRNDPPCPSVCPPPHHPPDWDFQGDGDDDSDPPDDDADAPDDRGTHHGMD

Secondary structure (DSSP, 8-state):
---------------------------------------------S-TT-----------TTTSHHHHHHHHHHHHTTTTTT----EEE--STT---EEE---GGGG-SS--GGGTTS---S-PPPP---S----TT------SSTT---SS--